Protein AF-A0A6M3IMY8-F1 (afdb_monomer_lite)

pLDDT: mean 80.61, std 15.27, range [26.03, 95.75]

Structure (mmCIF, N/CA/C/O backbone):
data_AF-A0A6M3IMY8-F1
#
_entry.id   AF-A0A6M3IMY8-F1
#
loop_
_atom_site.group_PDB
_atom_site.id
_atom_site.type_symbol
_atom_site.label_atom_id
_atom_site.label_alt_id
_atom_site.label_comp_id
_atom_site.label_asym_id
_atom_site.label_entity_id
_atom_site.label_seq_id
_atom_site.pdbx_PDB_ins_code
_atom_site.Cartn_x
_atom_site.Cartn_y
_atom_site.Cartn_z
_atom_site.occupancy
_atom_site.B_iso_or_equiv
_atom_site.auth_seq_id
_atom_site.auth_comp_id
_atom_site.auth_asym_id
_atom_site.auth_atom_id
_atom_site.pdbx_PDB_model_num
ATOM 1 N N . MET A 1 1 ? -4.583 18.491 9.462 1.00 30.72 1 MET A N 1
ATOM 2 C CA . MET A 1 1 ? -3.996 17.598 10.488 1.00 30.72 1 MET A CA 1
ATOM 3 C C . MET A 1 1 ? -2.696 17.054 9.905 1.00 30.72 1 MET A C 1
ATOM 5 O O . MET A 1 1 ? -2.756 16.422 8.862 1.00 30.72 1 MET A O 1
ATOM 9 N N . LYS A 1 2 ? -1.531 17.412 10.463 1.00 26.03 2 LYS A N 1
ATOM 10 C CA . LYS A 1 2 ? -0.212 17.043 9.908 1.00 26.03 2 LYS A CA 1
ATOM 11 C C . LYS A 1 2 ? -0.002 15.530 10.053 1.00 26.03 2 LYS A C 1
ATOM 13 O O . LYS A 1 2 ? -0.046 15.018 11.170 1.00 26.03 2 LYS A O 1
ATOM 18 N N . MET A 1 3 ? 0.188 14.836 8.932 1.00 39.41 3 MET A N 1
ATOM 19 C CA . MET A 1 3 ? 0.524 13.414 8.882 1.00 39.41 3 MET A CA 1
ATOM 20 C C . MET A 1 3 ? 1.788 13.127 9.697 1.00 39.41 3 MET A C 1
ATOM 22 O O . MET A 1 3 ? 2.853 13.662 9.401 1.00 39.41 3 MET A O 1
ATOM 26 N N . LYS A 1 4 ? 1.694 12.221 10.673 1.00 37.16 4 LYS A N 1
ATOM 27 C CA . LYS A 1 4 ? 2.842 11.411 11.085 1.00 37.16 4 LYS A CA 1
ATOM 28 C C . LYS A 1 4 ? 2.813 10.140 10.241 1.00 37.16 4 LYS A C 1
ATOM 30 O O . LYS A 1 4 ? 2.424 9.079 10.714 1.00 37.16 4 LYS A O 1
ATOM 35 N N . ILE A 1 5 ? 3.235 10.246 8.980 1.00 49.00 5 ILE A N 1
ATOM 36 C CA . ILE A 1 5 ? 4.002 9.123 8.433 1.00 49.00 5 ILE A CA 1
ATOM 37 C C . ILE A 1 5 ? 5.170 8.976 9.399 1.00 49.00 5 ILE A C 1
ATOM 39 O O . ILE A 1 5 ? 5.713 9.987 9.847 1.00 49.00 5 ILE A O 1
ATOM 43 N N . ASN A 1 6 ? 5.489 7.757 9.818 1.00 52.00 6 ASN A N 1
ATOM 44 C CA . ASN A 1 6 ? 6.627 7.524 10.695 1.00 52.00 6 ASN A CA 1
ATOM 45 C C . ASN A 1 6 ? 7.901 7.861 9.892 1.00 52.00 6 ASN A C 1
ATOM 47 O O . ASN A 1 6 ? 8.504 6.996 9.258 1.00 52.00 6 ASN A O 1
ATOM 51 N N . THR A 1 7 ? 8.236 9.154 9.828 1.00 52.44 7 THR A N 1
ATOM 52 C CA . THR A 1 7 ? 9.280 9.761 8.987 1.00 52.44 7 THR A CA 1
ATOM 53 C C . THR A 1 7 ? 10.652 9.164 9.271 1.00 52.44 7 THR A C 1
ATOM 55 O O . THR A 1 7 ? 11.527 9.178 8.413 1.00 52.44 7 THR A O 1
ATOM 58 N N . THR A 1 8 ? 10.804 8.550 10.441 1.00 57.34 8 THR A N 1
ATOM 59 C CA . THR A 1 8 ? 11.969 7.808 10.922 1.00 57.34 8 THR A CA 1
ATOM 60 C C . THR A 1 8 ? 12.411 6.662 10.011 1.00 57.34 8 THR A C 1
ATOM 62 O O . THR A 1 8 ? 13.526 6.184 10.176 1.00 57.34 8 THR A O 1
ATOM 65 N N . ASN A 1 9 ? 11.590 6.206 9.056 1.00 74.06 9 ASN A N 1
ATOM 66 C CA . ASN A 1 9 ? 11.959 5.119 8.139 1.00 74.06 9 ASN A CA 1
ATOM 67 C C . ASN A 1 9 ? 11.820 5.474 6.647 1.00 74.06 9 ASN A C 1
ATOM 69 O O . ASN A 1 9 ? 11.821 4.559 5.825 1.00 74.06 9 ASN A O 1
ATOM 73 N N . ILE A 1 10 ? 11.728 6.759 6.273 1.00 81.06 10 ILE A N 1
ATOM 74 C CA . ILE A 1 10 ? 11.632 7.171 4.855 1.00 81.06 10 ILE A CA 1
ATOM 75 C C . ILE A 1 10 ? 12.762 6.562 4.019 1.00 81.06 10 ILE A C 1
ATOM 77 O O . ILE A 1 10 ? 12.500 5.988 2.965 1.00 81.06 10 ILE A O 1
ATOM 81 N N . GLU A 1 11 ? 13.995 6.608 4.523 1.00 84.06 11 GLU A N 1
ATOM 82 C CA . GLU A 1 11 ? 15.156 6.023 3.846 1.00 84.06 11 GLU A CA 1
ATOM 83 C C . GLU A 1 11 ? 14.994 4.516 3.629 1.00 84.06 11 GLU A C 1
ATOM 85 O O . GLU A 1 11 ? 15.225 4.022 2.529 1.00 84.06 11 GLU A O 1
ATOM 90 N N . LYS A 1 12 ? 14.511 3.775 4.635 1.00 83.31 12 LYS A N 1
ATOM 91 C CA . LYS A 1 12 ? 14.274 2.327 4.511 1.00 83.31 12 LYS A CA 1
ATOM 92 C C . LYS A 1 12 ? 13.183 2.008 3.494 1.00 83.31 12 LYS A C 1
ATOM 94 O O . LYS A 1 12 ? 13.324 1.051 2.738 1.00 83.31 12 LYS A O 1
ATOM 99 N N . MET A 1 13 ? 12.114 2.806 3.456 1.00 85.56 13 MET A N 1
ATOM 100 C CA . MET A 1 13 ? 11.074 2.658 2.436 1.00 85.56 13 MET A CA 1
ATOM 101 C C . MET A 1 13 ? 11.649 2.917 1.048 1.00 85.56 13 MET A C 1
ATOM 103 O O . MET A 1 13 ? 11.430 2.114 0.147 1.00 85.56 13 MET A O 1
ATOM 107 N N . GLN A 1 14 ? 12.430 3.988 0.886 1.00 87.81 14 GLN A N 1
A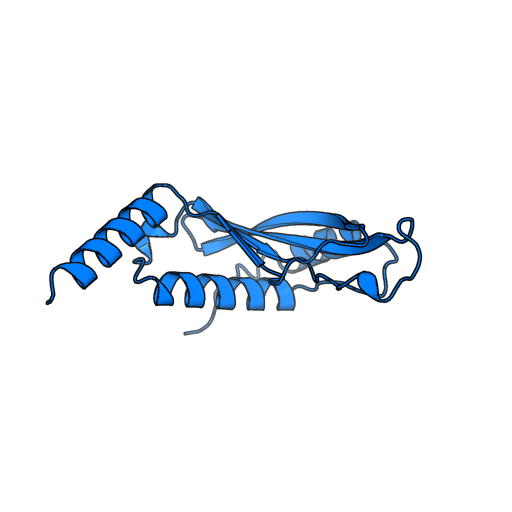TOM 108 C CA . GLN A 1 14 ? 13.051 4.320 -0.392 1.00 87.81 14 GLN A CA 1
ATOM 109 C C . GLN A 1 14 ? 14.019 3.224 -0.853 1.00 87.81 14 GLN A C 1
ATOM 111 O O . GLN A 1 14 ? 14.012 2.871 -2.027 1.00 87.81 14 GLN A O 1
ATOM 116 N N . VAL A 1 15 ? 14.803 2.634 0.055 1.00 87.00 15 VAL A N 1
ATOM 117 C CA . VAL A 1 15 ? 15.680 1.491 -0.251 1.00 87.00 15 VAL A CA 1
ATOM 118 C C . VAL A 1 15 ? 14.870 0.280 -0.720 1.00 87.00 15 VAL A C 1
ATOM 120 O O . VAL A 1 15 ? 15.210 -0.306 -1.745 1.00 87.00 15 VAL A O 1
ATOM 123 N N . ALA A 1 16 ? 13.783 -0.077 -0.029 1.00 86.31 16 ALA A N 1
ATOM 124 C CA . ALA A 1 16 ? 12.926 -1.199 -0.426 1.00 86.31 16 ALA A CA 1
ATOM 125 C C . ALA A 1 16 ? 12.246 -0.965 -1.788 1.00 86.31 16 ALA A C 1
ATOM 127 O O . ALA A 1 16 ? 12.187 -1.865 -2.625 1.00 86.31 16 ALA A O 1
ATOM 128 N N . ILE A 1 17 ? 11.782 0.263 -2.023 1.00 87.31 17 ILE A N 1
ATOM 129 C CA . ILE A 1 17 ? 11.176 0.710 -3.280 1.00 87.31 17 ILE A CA 1
ATOM 130 C C . ILE A 1 17 ? 12.187 0.635 -4.431 1.00 87.31 17 ILE A C 1
ATOM 132 O O . ILE A 1 17 ? 11.927 -0.016 -5.444 1.00 87.31 17 ILE A O 1
ATOM 136 N N . ASN A 1 18 ? 13.383 1.194 -4.237 1.00 88.75 18 ASN A N 1
ATOM 137 C CA . ASN A 1 18 ? 14.463 1.144 -5.221 1.00 88.75 18 ASN A CA 1
ATOM 138 C C . ASN A 1 18 ? 14.885 -0.299 -5.526 1.00 88.75 18 ASN A C 1
ATOM 140 O O . ASN A 1 18 ? 15.105 -0.643 -6.686 1.00 88.75 18 ASN A O 1
ATOM 144 N N . ALA A 1 19 ? 14.966 -1.155 -4.504 1.00 87.25 19 ALA A N 1
ATOM 145 C CA . ALA A 1 19 ? 15.299 -2.564 -4.680 1.00 87.25 19 ALA A CA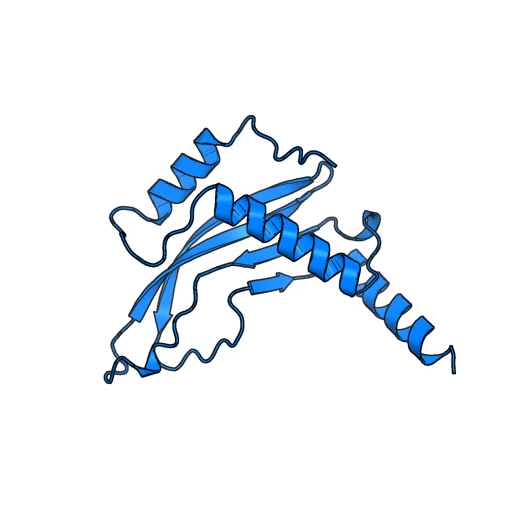 1
ATOM 146 C C . ALA A 1 19 ? 14.250 -3.301 -5.529 1.00 87.25 19 ALA A C 1
ATOM 148 O O . ALA A 1 19 ? 14.616 -4.063 -6.422 1.00 87.25 19 ALA A O 1
ATOM 149 N N . ALA A 1 20 ? 12.957 -3.043 -5.302 1.00 86.19 20 ALA A N 1
ATOM 150 C CA . ALA A 1 20 ? 11.878 -3.649 -6.082 1.00 86.19 20 ALA A CA 1
ATOM 151 C C . ALA A 1 20 ? 11.835 -3.142 -7.536 1.00 86.19 20 ALA A C 1
ATOM 153 O O . ALA A 1 20 ? 11.596 -3.922 -8.461 1.00 86.19 20 ALA A O 1
ATOM 154 N N . GLN A 1 21 ? 12.101 -1.853 -7.752 1.00 85.94 21 GLN A N 1
ATOM 155 C CA . GLN A 1 21 ? 12.158 -1.253 -9.087 1.00 85.94 21 GLN A CA 1
ATOM 156 C C . GLN A 1 21 ? 13.399 -1.670 -9.884 1.00 85.94 21 GLN A C 1
ATOM 158 O O . GLN A 1 21 ? 13.345 -1.766 -11.113 1.00 85.94 21 GLN A O 1
ATOM 163 N N . ALA A 1 22 ? 14.522 -1.927 -9.211 1.00 83.94 22 ALA A N 1
ATOM 164 C CA . ALA A 1 22 ? 15.823 -2.170 -9.825 1.00 83.94 22 ALA A CA 1
ATOM 165 C C . ALA A 1 22 ? 16.200 -1.065 -10.839 1.00 83.94 22 ALA A C 1
ATOM 167 O O . ALA A 1 22 ? 16.4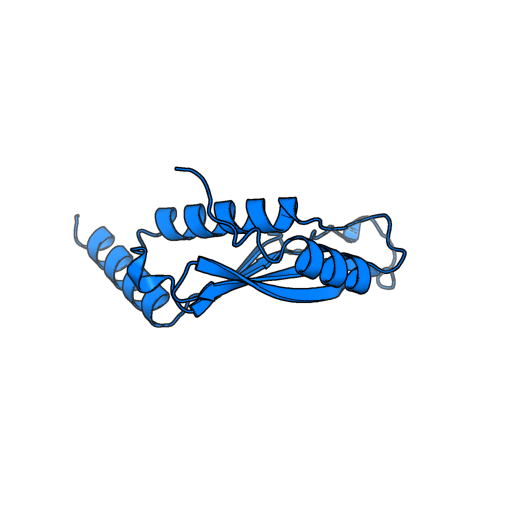50 0.071 -10.450 1.00 83.94 22 ALA A O 1
ATOM 168 N N . LYS A 1 23 ? 16.244 -1.381 -12.143 1.00 77.88 23 LYS A N 1
ATOM 169 C CA . LYS A 1 23 ? 16.536 -0.428 -13.236 1.00 77.88 23 LYS A CA 1
ATOM 170 C C . LYS A 1 23 ? 15.282 0.048 -13.986 1.00 77.88 23 LYS A C 1
ATOM 172 O O . LYS A 1 23 ? 15.401 0.592 -15.080 1.00 77.88 23 LYS A O 1
ATOM 177 N N . ALA A 1 24 ? 14.084 -0.213 -13.461 1.00 75.38 24 ALA A N 1
ATOM 178 C CA . ALA A 1 24 ? 12.844 0.209 -14.102 1.00 75.38 24 ALA A CA 1
ATOM 179 C C . ALA A 1 24 ? 12.713 1.740 -14.088 1.00 75.38 24 ALA A C 1
ATOM 181 O O . ALA A 1 24 ? 12.911 2.381 -13.058 1.00 75.38 24 ALA A O 1
ATOM 182 N N . THR A 1 25 ? 12.351 2.310 -15.236 1.00 69.31 25 THR A N 1
ATOM 183 C CA . THR A 1 25 ? 12.163 3.758 -15.431 1.00 69.31 25 THR A CA 1
ATOM 184 C C . THR A 1 25 ? 10.711 4.147 -15.705 1.00 69.31 25 THR A C 1
ATOM 186 O O . THR A 1 25 ? 10.397 5.330 -15.760 1.00 69.31 25 THR A O 1
ATOM 189 N N . ALA A 1 26 ? 9.819 3.167 -15.860 1.00 73.50 26 ALA A N 1
ATOM 190 C CA . ALA A 1 26 ? 8.390 3.359 -16.074 1.00 73.50 26 ALA A CA 1
ATOM 191 C C . ALA A 1 26 ? 7.598 2.568 -15.028 1.00 73.50 26 ALA A C 1
ATOM 193 O O . ALA A 1 26 ? 8.061 1.509 -14.598 1.00 73.50 26 ALA A O 1
ATOM 194 N N . ARG A 1 27 ? 6.401 3.057 -14.674 1.00 76.00 27 ARG A N 1
ATOM 195 C CA . ARG A 1 27 ? 5.471 2.403 -13.730 1.00 76.00 27 ARG A CA 1
ATOM 196 C C . ARG A 1 27 ? 6.110 2.140 -12.372 1.00 76.00 27 ARG A C 1
ATOM 198 O O . ARG A 1 27 ? 6.138 1.030 -11.832 1.00 76.00 27 ARG A O 1
ATOM 205 N N . THR A 1 28 ? 6.731 3.200 -11.886 1.00 84.62 28 THR A N 1
ATOM 206 C CA . THR A 1 28 ? 7.513 3.240 -10.666 1.00 84.62 28 THR A CA 1
ATOM 207 C C . THR A 1 28 ? 6.734 3.960 -9.582 1.00 84.62 28 THR A C 1
ATOM 209 O O . THR A 1 28 ? 5.903 4.823 -9.848 1.00 84.62 28 THR A O 1
ATOM 212 N N . VAL A 1 29 ? 7.019 3.607 -8.338 1.00 86.19 29 VAL A N 1
ATOM 213 C CA . VAL A 1 29 ? 6.424 4.250 -7.167 1.00 86.19 29 VAL A CA 1
ATOM 214 C C . VAL A 1 29 ? 7.511 4.994 -6.414 1.00 86.19 29 VAL A C 1
ATOM 216 O O . VAL A 1 29 ? 8.696 4.712 -6.554 1.00 86.19 29 VAL A O 1
ATOM 219 N N . ASN A 1 30 ? 7.128 5.962 -5.601 1.00 89.25 30 ASN A N 1
ATOM 220 C CA . ASN A 1 30 ? 8.053 6.620 -4.692 1.00 89.25 30 ASN A CA 1
ATOM 221 C C . ASN A 1 30 ? 7.423 6.719 -3.298 1.00 89.25 30 ASN A C 1
ATOM 223 O O . ASN A 1 30 ? 6.302 6.268 -3.053 1.00 89.25 30 ASN A O 1
ATOM 227 N N . VAL A 1 31 ? 8.155 7.301 -2.353 1.00 87.69 31 VAL A N 1
ATOM 228 C CA . VAL A 1 31 ? 7.649 7.497 -0.988 1.00 87.69 31 VAL A CA 1
ATOM 229 C C . VAL A 1 31 ? 6.388 8.381 -0.954 1.00 87.69 31 VAL A C 1
ATOM 231 O O . VAL A 1 31 ? 5.520 8.174 -0.102 1.00 87.69 31 VAL A O 1
ATOM 234 N N . ALA A 1 32 ? 6.236 9.328 -1.883 1.00 89.38 32 ALA A N 1
ATOM 235 C CA . ALA A 1 32 ? 5.013 10.124 -1.986 1.00 89.38 32 ALA A CA 1
ATOM 236 C C . ALA A 1 32 ? 3.815 9.261 -2.414 1.00 89.38 32 ALA A C 1
ATOM 238 O O . ALA A 1 32 ? 2.763 9.376 -1.796 1.00 89.38 32 ALA A O 1
ATOM 239 N N . THR A 1 33 ? 3.994 8.294 -3.321 1.00 89.50 33 THR A N 1
ATOM 240 C CA . THR A 1 33 ? 2.950 7.319 -3.689 1.00 89.50 33 THR A CA 1
ATOM 241 C C . THR A 1 33 ? 2.433 6.535 -2.478 1.00 89.50 33 THR A C 1
ATOM 243 O O . THR A 1 33 ? 1.238 6.277 -2.360 1.00 89.50 33 THR A O 1
ATOM 246 N N . VAL A 1 34 ? 3.310 6.180 -1.530 1.00 90.38 34 VAL A N 1
ATOM 247 C CA . VAL A 1 34 ? 2.893 5.527 -0.273 1.00 90.38 34 VAL A CA 1
ATOM 248 C C . VAL A 1 34 ? 2.018 6.467 0.563 1.00 90.38 34 VAL A C 1
ATOM 250 O O . VAL A 1 34 ? 1.017 6.040 1.135 1.00 90.38 34 VAL A O 1
ATOM 253 N N . SER A 1 35 ? 2.382 7.749 0.614 1.00 90.25 35 SER A N 1
ATOM 254 C CA . SER A 1 35 ? 1.633 8.786 1.336 1.00 90.25 35 SER A CA 1
ATOM 255 C C . SER A 1 35 ? 0.243 8.991 0.727 1.00 90.25 35 SER A C 1
ATOM 257 O O . SER A 1 35 ? -0.756 8.971 1.441 1.00 90.25 35 SER A O 1
ATOM 259 N N . GLU A 1 36 ? 0.174 9.099 -0.598 1.00 91.00 36 GLU A N 1
ATOM 260 C CA . GLU A 1 36 ? -1.070 9.225 -1.361 1.00 91.00 36 GLU A CA 1
ATOM 261 C C . GLU A 1 36 ? -1.970 7.999 -1.172 1.00 91.00 36 GLU A C 1
ATOM 263 O O . GLU A 1 36 ? -3.168 8.139 -0.923 1.00 91.00 36 GLU A O 1
ATOM 268 N N . LEU A 1 37 ? -1.399 6.789 -1.197 1.00 91.06 37 LEU A N 1
ATOM 269 C CA . LEU A 1 37 ? -2.151 5.558 -0.952 1.00 91.06 37 LEU A CA 1
ATOM 270 C C . LEU A 1 37 ? -2.787 5.545 0.444 1.00 91.06 37 LEU A C 1
ATOM 272 O O . LEU A 1 37 ? -3.921 5.092 0.598 1.00 91.06 37 LEU A O 1
ATOM 276 N N . ILE A 1 38 ? -2.093 6.065 1.458 1.00 93.12 38 ILE A N 1
ATOM 277 C CA . ILE A 1 38 ? -2.648 6.203 2.809 1.00 93.12 38 ILE A CA 1
ATOM 278 C C . ILE A 1 38 ? -3.841 7.169 2.806 1.00 93.12 38 ILE A C 1
ATOM 280 O O . ILE A 1 38 ? -4.879 6.854 3.391 1.00 93.12 38 ILE A O 1
ATOM 284 N N . GLU A 1 39 ? -3.736 8.318 2.133 1.00 93.25 39 GLU A N 1
ATOM 285 C CA . GLU A 1 39 ? -4.850 9.273 2.021 1.00 93.25 39 GLU A CA 1
ATOM 286 C C . GLU A 1 39 ? -6.063 8.656 1.328 1.00 93.25 39 GLU A C 1
ATOM 288 O O . GLU A 1 39 ? -7.195 8.789 1.810 1.00 93.25 39 GLU A O 1
ATOM 293 N N . VAL A 1 40 ? -5.825 7.935 0.231 1.00 92.38 40 VAL A N 1
ATOM 294 C CA . VAL A 1 40 ? -6.853 7.190 -0.500 1.00 92.38 40 VAL A CA 1
ATOM 295 C C . VAL A 1 40 ? -7.504 6.151 0.410 1.00 92.38 40 VAL A C 1
ATOM 297 O O . VAL A 1 40 ? -8.734 6.094 0.480 1.00 92.38 40 VAL A O 1
ATOM 300 N N . ALA A 1 41 ? -6.713 5.379 1.157 1.00 93.00 41 ALA A N 1
ATOM 301 C CA . ALA A 1 41 ? -7.214 4.356 2.067 1.00 93.00 41 ALA A CA 1
ATOM 302 C C . ALA A 1 41 ? -8.106 4.945 3.165 1.00 93.00 41 ALA A C 1
ATOM 304 O O . ALA A 1 41 ? -9.228 4.480 3.386 1.00 93.00 41 ALA A O 1
ATOM 305 N N . GLU A 1 42 ? -7.656 6.018 3.817 1.00 94.81 42 GLU A N 1
ATOM 306 C CA . GLU A 1 42 ? -8.456 6.694 4.834 1.00 94.81 42 GLU A CA 1
ATOM 307 C C . GLU A 1 42 ? -9.743 7.287 4.258 1.00 94.81 42 GLU A C 1
ATOM 309 O O . GLU A 1 42 ? -10.806 7.168 4.872 1.00 94.81 42 GLU A O 1
ATOM 314 N N . LYS A 1 43 ? -9.666 7.941 3.093 1.00 94.25 43 LYS A N 1
ATOM 315 C CA . LYS A 1 43 ? -10.834 8.531 2.430 1.00 94.25 43 LYS A CA 1
ATOM 316 C C . LYS A 1 43 ? -11.846 7.451 2.066 1.00 94.25 43 LYS A C 1
ATOM 318 O O . LYS A 1 43 ? -13.039 7.634 2.306 1.00 94.25 43 LYS A O 1
ATOM 323 N N . TRP A 1 44 ? -11.377 6.314 1.556 1.00 93.44 44 TRP A N 1
ATOM 324 C CA . TRP A 1 44 ? -12.224 5.174 1.233 1.00 93.44 44 TRP A CA 1
ATOM 325 C C . TRP A 1 44 ? -12.923 4.632 2.485 1.00 93.44 44 TRP A C 1
ATOM 327 O O . TRP A 1 44 ? -14.149 4.537 2.499 1.00 93.44 44 TRP A O 1
ATOM 337 N N . LEU A 1 45 ? -12.189 4.371 3.573 1.00 93.25 45 LEU A N 1
ATOM 338 C CA . LEU A 1 45 ? -12.759 3.851 4.825 1.00 93.25 45 LEU A CA 1
ATOM 339 C C . LEU A 1 45 ? -13.780 4.817 5.444 1.00 93.25 45 LEU A C 1
ATOM 341 O O . LEU A 1 45 ? -14.866 4.392 5.846 1.00 93.25 45 LEU A O 1
ATOM 345 N N . LYS A 1 46 ? -13.475 6.123 5.448 1.00 94.44 46 LYS A N 1
ATOM 346 C CA . LYS A 1 46 ? -14.407 7.180 5.880 1.00 94.44 46 LYS A CA 1
ATOM 347 C C . LYS A 1 46 ? -15.668 7.199 5.017 1.00 94.44 46 LYS A C 1
ATOM 349 O O . LYS A 1 46 ? -16.763 7.285 5.561 1.00 94.44 46 LYS A O 1
ATOM 354 N N . SER A 1 47 ? -15.538 7.053 3.695 1.00 91.50 47 SER A N 1
ATOM 355 C CA . SER A 1 47 ? -16.692 7.011 2.780 1.00 91.50 47 SER A CA 1
ATOM 356 C C . SER A 1 47 ? -17.626 5.822 3.036 1.00 91.50 47 SER A C 1
ATOM 358 O O . SER A 1 47 ? -18.812 5.887 2.729 1.00 91.50 47 SER A O 1
ATOM 360 N N . LYS A 1 48 ? -17.109 4.742 3.638 1.00 89.50 48 LYS A N 1
ATOM 361 C CA . LYS A 1 48 ? -17.883 3.567 4.064 1.00 89.50 48 LYS A CA 1
ATOM 362 C C . LYS A 1 48 ? -18.433 3.686 5.491 1.00 89.50 48 LYS A C 1
ATOM 364 O O . LYS A 1 48 ? -18.997 2.727 6.011 1.00 89.50 48 LYS A O 1
ATOM 369 N N . GLY A 1 49 ? -18.247 4.837 6.139 1.00 90.62 49 GLY A N 1
ATOM 370 C CA . GLY A 1 49 ? -18.658 5.085 7.520 1.00 90.62 49 GLY A CA 1
ATOM 371 C C . GLY A 1 49 ? -17.889 4.262 8.555 1.00 90.62 49 GLY A C 1
ATOM 372 O O . GLY A 1 49 ? -18.299 4.211 9.710 1.00 90.62 49 GLY A O 1
ATOM 373 N N . ILE A 1 50 ? -16.793 3.599 8.171 1.00 92.25 50 ILE A N 1
ATOM 374 C CA . ILE A 1 50 ? -16.058 2.713 9.074 1.00 92.25 50 ILE A CA 1
ATOM 375 C C . ILE A 1 50 ? -15.295 3.590 10.079 1.00 92.25 50 ILE A C 1
ATOM 377 O O . ILE A 1 50 ? -14.442 4.386 9.666 1.00 92.25 50 ILE A O 1
ATOM 381 N N . PRO A 1 51 ? -15.556 3.465 11.391 1.00 92.44 51 PRO A N 1
ATOM 382 C CA . PRO A 1 51 ? -14.884 4.253 12.407 1.00 92.44 51 PRO A CA 1
ATOM 383 C C . PRO A 1 51 ? -13.408 3.862 12.489 1.00 92.44 51 PRO A C 1
ATOM 385 O O . PRO A 1 51 ? -13.034 2.708 12.272 1.00 92.44 51 PRO A O 1
ATOM 388 N N . LYS A 1 52 ? -12.561 4.834 12.843 1.00 91.38 52 LYS A N 1
ATOM 389 C CA . LYS A 1 52 ? -11.100 4.669 12.861 1.00 91.38 52 LYS A CA 1
ATOM 390 C C . LYS A 1 52 ? -10.619 3.520 13.752 1.00 91.38 52 LYS A C 1
ATOM 392 O O . LYS A 1 52 ? -9.638 2.865 13.420 1.00 91.38 52 LYS A O 1
ATOM 397 N N . SER A 1 53 ? -11.331 3.237 14.843 1.00 91.00 53 SER A N 1
ATOM 398 C CA . SER A 1 53 ? -11.055 2.111 15.745 1.00 91.00 53 SER A CA 1
ATOM 399 C C . SER A 1 53 ? -11.123 0.745 15.055 1.00 91.00 53 SER A C 1
ATOM 401 O O . SER A 1 53 ? -10.441 -0.183 15.475 1.00 91.00 53 SER A O 1
ATOM 403 N N . CYS A 1 54 ? -11.904 0.618 13.982 1.00 93.44 54 CYS A N 1
ATOM 404 C CA . CYS A 1 54 ? -12.057 -0.632 13.245 1.00 93.44 54 CYS A CA 1
ATOM 405 C C . CYS A 1 54 ? -11.043 -0.790 12.105 1.00 93.44 54 CYS A C 1
ATOM 407 O O . CYS A 1 54 ? -11.014 -1.843 11.480 1.00 93.44 54 CYS A O 1
ATOM 409 N N . TRP A 1 55 ? -10.219 0.220 11.805 1.00 94.06 55 TRP A N 1
ATOM 410 C CA . TRP A 1 55 ? -9.308 0.170 10.652 1.00 94.06 55 TRP A CA 1
ATOM 411 C C . TRP A 1 55 ? -8.146 -0.803 10.845 1.00 94.06 55 TRP A C 1
ATOM 413 O O . TRP A 1 55 ? -7.613 -1.300 9.852 1.00 94.06 55 TRP A O 1
ATOM 423 N N . LEU A 1 56 ? -7.783 -1.100 12.096 1.00 94.88 56 LEU A N 1
ATOM 424 C CA . LEU A 1 56 ? -6.682 -1.991 12.458 1.00 94.88 56 LEU A CA 1
ATOM 425 C C . LEU A 1 56 ? -6.747 -3.318 11.679 1.00 94.88 56 LEU A C 1
ATOM 427 O O . LEU A 1 56 ? -7.792 -3.969 11.613 1.00 94.88 56 LEU A O 1
ATOM 431 N N . GLY A 1 57 ? -5.624 -3.695 11.069 1.00 92.94 57 GLY A N 1
ATOM 432 C CA . GLY A 1 57 ? -5.459 -4.888 10.237 1.00 92.94 57 GLY A CA 1
ATOM 433 C C . GLY A 1 57 ? -5.993 -4.765 8.805 1.00 92.94 57 GLY A C 1
ATOM 434 O O . GLY A 1 57 ? -5.890 -5.722 8.038 1.00 92.94 57 GLY A O 1
ATOM 435 N N . SER A 1 58 ? -6.582 -3.627 8.419 1.00 94.88 58 SER A N 1
ATOM 436 C CA . SER A 1 58 ? -6.996 -3.397 7.029 1.00 94.88 58 SER A CA 1
ATOM 437 C C . SER A 1 58 ? -5.773 -3.168 6.147 1.00 94.88 58 SER A C 1
ATOM 439 O O . SER A 1 58 ? -4.851 -2.447 6.531 1.00 94.88 58 SER A O 1
ATOM 441 N N . LYS A 1 59 ? -5.781 -3.769 4.955 1.00 95.75 59 LYS A N 1
ATOM 442 C CA . LYS A 1 59 ? -4.685 -3.707 3.987 1.00 95.75 59 LYS A CA 1
ATOM 443 C C . LYS A 1 59 ? -5.151 -3.046 2.703 1.00 95.75 59 LYS A C 1
ATOM 445 O O . LYS A 1 59 ? -6.258 -3.310 2.235 1.00 95.75 59 LYS A O 1
ATOM 450 N N . PHE A 1 60 ? -4.291 -2.213 2.142 1.00 94.56 60 PHE A N 1
ATOM 451 C CA . PHE A 1 60 ? -4.473 -1.609 0.832 1.00 94.56 60 PHE A CA 1
ATOM 452 C C . PHE A 1 60 ? -3.240 -1.918 -0.001 1.00 94.56 60 PHE A C 1
ATOM 454 O O . PHE A 1 60 ? -2.123 -1.868 0.514 1.00 94.56 60 PHE A O 1
ATOM 461 N N . SER A 1 61 ? -3.433 -2.239 -1.273 1.00 92.38 61 SER A N 1
ATOM 462 C CA . SER A 1 61 ? -2.329 -2.312 -2.222 1.00 92.38 61 SER A CA 1
ATOM 463 C C . SER A 1 61 ? -2.574 -1.390 -3.397 1.00 92.38 61 SER A C 1
ATOM 465 O O . SER A 1 61 ? -3.718 -1.061 -3.715 1.00 92.38 61 SER A O 1
ATOM 467 N N . TYR A 1 62 ? -1.474 -0.956 -3.996 1.00 91.06 62 TYR A N 1
ATOM 468 C CA . TYR A 1 62 ? -1.461 -0.178 -5.220 1.00 91.06 62 TYR A CA 1
ATOM 469 C C . TYR A 1 62 ? -0.404 -0.736 -6.154 1.00 91.06 62 TYR A C 1
ATOM 471 O O . TYR A 1 62 ? 0.734 -0.954 -5.735 1.00 91.06 62 TYR A O 1
ATOM 479 N N . ALA A 1 63 ? -0.773 -0.899 -7.412 1.00 86.94 63 ALA A N 1
ATOM 480 C CA . ALA A 1 63 ? 0.154 -1.007 -8.522 1.00 86.94 63 ALA A CA 1
ATOM 481 C C . ALA A 1 63 ? -0.393 -0.121 -9.633 1.00 86.94 63 ALA A C 1
ATOM 483 O O . ALA A 1 63 ? -1.598 -0.095 -9.844 1.00 86.94 63 ALA A O 1
ATOM 484 N N . GLU A 1 64 ? 0.465 0.579 -10.365 1.00 78.88 64 GLU A N 1
ATOM 485 C CA . GLU A 1 64 ? -0.003 1.284 -11.557 1.00 78.88 64 GLU A CA 1
ATOM 486 C C . GLU A 1 64 ? -0.397 0.234 -12.604 1.00 78.88 64 GLU A C 1
ATOM 488 O O . GLU A 1 64 ? 0.484 -0.441 -13.159 1.00 78.88 64 GLU A O 1
ATOM 493 N N . HIS A 1 65 ? -1.703 0.039 -12.824 1.00 70.25 65 HIS A N 1
ATOM 494 C CA . HIS A 1 65 ? -2.194 -0.847 -13.865 1.00 70.25 65 HIS A CA 1
ATOM 495 C C . HIS A 1 65 ? -2.157 -0.124 -15.201 1.00 70.25 65 HIS A C 1
ATOM 497 O O . HIS A 1 65 ? -2.526 1.037 -15.344 1.00 70.25 65 HIS A O 1
ATOM 503 N N . VAL A 1 66 ? -1.751 -0.853 -16.234 1.00 64.44 66 VAL A N 1
ATOM 504 C CA . VAL A 1 66 ? -1.950 -0.403 -17.604 1.00 64.44 66 VAL A CA 1
ATOM 505 C C . VAL A 1 66 ? -2.834 -1.398 -18.307 1.00 64.44 66 VAL A C 1
ATOM 507 O O . VAL A 1 66 ? -2.599 -2.608 -18.253 1.00 64.44 66 VAL A O 1
ATOM 510 N N . ASN A 1 67 ? -3.833 -0.861 -19.002 1.00 60.25 67 ASN A N 1
ATOM 511 C CA . ASN A 1 67 ? -4.576 -1.618 -19.980 1.00 60.25 67 ASN A CA 1
ATOM 512 C C . ASN A 1 67 ? -3.601 -2.050 -21.082 1.00 60.25 67 ASN A C 1
ATOM 514 O O . ASN A 1 67 ? -3.282 -1.302 -22.006 1.00 60.25 67 ASN A O 1
ATOM 518 N N . CYS A 1 68 ? -3.089 -3.269 -20.952 1.00 59.44 68 CYS A N 1
ATOM 519 C CA . CYS A 1 68 ? -2.119 -3.816 -21.882 1.00 59.44 68 CYS A CA 1
ATOM 520 C C . CYS A 1 68 ? -2.755 -4.149 -23.246 1.00 59.44 68 CYS A C 1
ATOM 522 O O . CYS A 1 68 ? -2.041 -4.607 -24.128 1.00 59.44 68 CYS A O 1
ATOM 524 N N . ASN A 1 69 ? -4.053 -3.886 -23.464 1.00 58.31 69 ASN A N 1
ATOM 525 C CA . ASN A 1 69 ? -4.744 -4.159 -24.730 1.00 58.31 69 ASN A CA 1
ATOM 526 C C . ASN A 1 69 ? -4.187 -3.345 -25.915 1.00 58.31 69 ASN A C 1
ATOM 528 O O . ASN A 1 69 ? -4.384 -3.747 -27.058 1.00 58.31 69 ASN A O 1
ATOM 532 N N . SER A 1 70 ? -3.455 -2.248 -25.669 1.00 56.34 70 SER A N 1
ATOM 533 C CA . SER A 1 70 ? -2.711 -1.529 -26.721 1.00 56.34 70 SER A CA 1
ATOM 534 C C . SER A 1 70 ? -1.512 -2.323 -27.262 1.00 56.34 70 SER A C 1
ATOM 536 O O . SER A 1 70 ? -1.019 -2.031 -28.350 1.00 56.34 70 SER A O 1
ATOM 538 N N . TYR A 1 71 ? -1.035 -3.335 -26.532 1.00 55.53 71 TYR A N 1
ATOM 539 C CA . TYR A 1 71 ? -0.032 -4.274 -27.020 1.00 55.53 71 TYR A CA 1
ATOM 540 C C . TYR A 1 71 ? -0.751 -5.417 -27.749 1.00 55.53 71 TYR A C 1
ATOM 542 O O . TYR A 1 71 ? -1.397 -6.264 -27.140 1.00 55.53 71 TYR A O 1
ATOM 550 N N . SER A 1 72 ? -0.629 -5.459 -29.077 1.00 53.94 72 SER A N 1
ATOM 551 C CA . SER A 1 72 ? -1.341 -6.400 -29.962 1.00 53.94 72 SER A CA 1
ATOM 552 C C . SER A 1 72 ? -0.996 -7.885 -29.760 1.00 53.94 72 SER A C 1
ATOM 554 O O . SER A 1 72 ? -1.619 -8.756 -30.366 1.00 53.94 72 SER A O 1
ATOM 556 N N . LYS A 1 73 ? -0.011 -8.202 -28.911 1.00 57.66 73 LYS A N 1
ATOM 557 C CA . LYS A 1 73 ? 0.446 -9.567 -28.632 1.00 57.66 73 LYS A CA 1
ATOM 558 C C . LYS A 1 73 ? 0.151 -9.946 -27.182 1.00 57.66 73 LYS A C 1
ATOM 560 O O . LYS A 1 73 ? 0.674 -9.317 -26.269 1.00 57.66 73 LYS A O 1
ATOM 565 N N . LYS A 1 74 ? -0.568 -11.062 -26.983 1.00 58.03 74 LYS A N 1
ATOM 566 C CA . LYS A 1 74 ? -0.821 -11.702 -25.669 1.00 58.03 74 LYS A CA 1
ATOM 567 C C . LYS A 1 74 ? 0.449 -12.041 -24.869 1.00 58.03 74 LYS A C 1
ATOM 569 O O . LYS A 1 74 ? 0.364 -12.365 -23.692 1.00 58.03 74 LYS A O 1
ATOM 574 N N . SER A 1 75 ? 1.617 -12.015 -25.511 1.00 58.41 75 SER A N 1
ATOM 575 C CA . SER A 1 75 ? 2.918 -12.269 -24.892 1.00 58.41 75 SER A CA 1
ATOM 576 C C . SER A 1 75 ? 3.554 -11.025 -24.264 1.00 58.41 75 SER A C 1
ATOM 578 O O . SER A 1 75 ? 4.657 -11.128 -23.735 1.00 58.41 75 SER A O 1
ATOM 580 N N . PHE A 1 76 ? 2.932 -9.846 -24.371 1.00 64.69 76 PHE A N 1
ATOM 581 C CA . PHE A 1 76 ? 3.482 -8.624 -23.792 1.00 64.69 76 PHE A CA 1
ATOM 582 C C . PHE A 1 76 ? 2.994 -8.456 -22.352 1.00 64.69 76 PHE A C 1
ATOM 584 O O . PHE A 1 76 ? 1.793 -8.322 -22.100 1.00 64.69 76 PHE A O 1
ATOM 591 N N . THR A 1 77 ? 3.942 -8.457 -21.419 1.00 70.38 77 THR A N 1
ATOM 592 C CA . THR A 1 77 ? 3.721 -8.149 -20.006 1.00 70.38 77 THR A CA 1
ATOM 593 C C . THR A 1 77 ? 4.302 -6.777 -19.693 1.00 70.38 77 THR A C 1
ATOM 595 O O . THR A 1 77 ? 5.447 -6.492 -20.046 1.00 70.38 77 THR A O 1
ATOM 598 N N . ALA A 1 78 ? 3.528 -5.919 -19.035 1.00 75.94 78 ALA A N 1
ATOM 599 C CA . ALA A 1 78 ? 4.035 -4.668 -18.489 1.00 75.94 78 ALA A CA 1
ATOM 600 C C . ALA A 1 78 ? 4.439 -4.888 -17.035 1.00 75.94 78 ALA A C 1
ATOM 602 O O . ALA A 1 78 ? 3.622 -5.321 -16.229 1.00 75.94 78 ALA A O 1
ATOM 603 N N . ASP A 1 79 ? 5.674 -4.564 -16.680 1.00 82.56 79 ASP A N 1
ATOM 604 C CA . ASP A 1 79 ? 6.079 -4.603 -15.280 1.00 82.56 79 ASP A CA 1
ATOM 605 C C . ASP A 1 79 ? 5.694 -3.305 -14.568 1.00 82.56 79 ASP A C 1
ATOM 607 O O . ASP A 1 79 ? 5.779 -2.218 -15.141 1.00 82.56 79 ASP A O 1
ATOM 611 N N . SER A 1 80 ? 5.280 -3.439 -13.313 1.00 85.88 80 SER A N 1
ATOM 612 C CA . SER A 1 80 ? 4.931 -2.347 -12.409 1.00 85.88 80 SER A CA 1
ATOM 613 C C . SER A 1 80 ? 5.483 -2.639 -11.014 1.00 85.88 80 SER A C 1
ATOM 615 O O . SER A 1 80 ? 5.870 -3.771 -10.698 1.00 85.88 80 SER A O 1
ATOM 617 N N . THR A 1 81 ? 5.541 -1.612 -10.174 1.00 89.06 81 THR A N 1
ATOM 618 C CA . THR A 1 81 ? 5.893 -1.768 -8.760 1.00 89.06 81 THR A CA 1
ATOM 619 C C . THR A 1 81 ? 4.626 -1.750 -7.925 1.00 89.06 81 THR A C 1
ATOM 621 O O . THR A 1 81 ? 3.886 -0.772 -7.932 1.00 89.06 81 THR A O 1
ATOM 624 N N . GLU A 1 82 ? 4.387 -2.834 -7.195 1.00 90.12 82 GLU A N 1
ATOM 625 C CA . GLU A 1 82 ? 3.261 -2.960 -6.283 1.00 90.12 82 GLU A CA 1
ATOM 626 C C . GLU A 1 82 ? 3.707 -2.670 -4.850 1.00 90.12 82 GLU A C 1
ATOM 628 O O . GLU A 1 82 ? 4.690 -3.239 -4.362 1.00 90.12 82 GLU A O 1
ATOM 633 N N . ILE A 1 83 ? 2.961 -1.806 -4.167 1.00 92.31 83 ILE A N 1
ATOM 634 C CA . ILE A 1 83 ? 3.150 -1.465 -2.756 1.00 92.31 83 ILE A CA 1
ATOM 635 C C . ILE A 1 83 ? 1.963 -1.946 -1.928 1.00 92.31 83 ILE A C 1
ATOM 637 O O . ILE A 1 83 ? 0.822 -1.955 -2.387 1.00 92.31 83 ILE A O 1
ATOM 641 N N . TYR A 1 84 ? 2.241 -2.307 -0.680 1.00 93.50 84 TYR A N 1
ATOM 642 C CA . TYR A 1 84 ? 1.262 -2.776 0.291 1.00 93.50 84 TYR A CA 1
ATOM 643 C C . TYR A 1 84 ? 1.356 -1.946 1.554 1.00 93.50 84 TYR A C 1
ATOM 645 O O . TYR A 1 84 ? 2.431 -1.848 2.147 1.00 93.50 84 TYR A O 1
ATOM 653 N N . ILE A 1 85 ? 0.226 -1.408 1.996 1.00 94.62 85 ILE A N 1
ATOM 654 C CA . ILE A 1 85 ? 0.108 -0.764 3.295 1.00 94.62 85 ILE A CA 1
ATOM 655 C C . ILE A 1 85 ? -0.866 -1.515 4.194 1.00 94.62 85 ILE A C 1
ATOM 657 O O . ILE A 1 85 ? -1.860 -2.083 3.741 1.00 94.62 85 ILE A O 1
ATOM 661 N N . GLU A 1 86 ? -0.594 -1.490 5.490 1.00 94.88 86 GLU A N 1
ATOM 662 C CA . GLU A 1 86 ? -1.441 -2.080 6.519 1.00 94.88 86 GLU A CA 1
ATOM 663 C C . GLU A 1 86 ? -1.622 -1.108 7.678 1.00 94.88 86 GLU A C 1
ATOM 665 O O . GLU A 1 86 ? -0.667 -0.472 8.129 1.00 94.88 86 GLU A O 1
ATOM 670 N N . CYS A 1 87 ? -2.855 -0.985 8.162 1.00 94.31 87 CYS A N 1
ATOM 671 C CA . CYS A 1 87 ? -3.149 -0.190 9.343 1.00 94.31 87 CYS A CA 1
ATOM 672 C C . CYS A 1 87 ? -2.780 -0.995 10.596 1.00 94.31 87 CYS A C 1
ATOM 674 O O . CYS A 1 87 ? -3.446 -1.972 10.930 1.00 94.31 87 CYS A O 1
ATOM 676 N N . GLY A 1 88 ? -1.711 -0.597 11.279 1.00 90.88 88 GLY A N 1
ATOM 677 C CA . GLY A 1 88 ? -1.316 -1.100 12.592 1.00 90.88 88 GLY A CA 1
ATOM 678 C C . GLY A 1 88 ? -1.818 -0.207 13.733 1.00 90.88 88 GLY A C 1
ATOM 679 O O . GLY A 1 88 ? -2.532 0.772 13.522 1.00 90.88 88 GLY A O 1
ATOM 680 N N . ALA A 1 89 ? -1.416 -0.524 14.966 1.00 87.88 89 ALA A N 1
ATOM 681 C CA . ALA A 1 89 ? -1.908 0.164 16.167 1.00 87.88 89 ALA A CA 1
ATOM 682 C C . ALA A 1 89 ? -1.549 1.662 16.223 1.00 87.88 89 ALA A C 1
ATOM 684 O O . ALA A 1 89 ? -2.305 2.459 16.773 1.00 87.88 89 ALA A O 1
ATOM 685 N N . SER A 1 90 ? -0.407 2.056 15.653 1.00 85.50 90 SER A N 1
ATOM 686 C CA . SER A 1 90 ? 0.091 3.439 15.680 1.00 85.50 90 SER A CA 1
ATOM 687 C C . SER A 1 90 ? 0.000 4.174 14.340 1.00 85.50 90 SER A C 1
ATOM 689 O O . SER A 1 90 ? 0.421 5.328 14.254 1.00 85.50 90 SER A O 1
ATOM 691 N N . GLY A 1 91 ? -0.571 3.557 13.302 1.00 89.06 91 GLY A N 1
ATOM 692 C CA . GLY A 1 91 ? -0.723 4.182 11.989 1.00 89.06 91 GLY A CA 1
ATOM 693 C C . GLY A 1 91 ? -0.643 3.190 10.836 1.00 89.06 91 GLY A C 1
ATOM 694 O O . GLY A 1 91 ? -0.776 1.986 11.025 1.00 89.06 91 GLY A O 1
ATOM 695 N N . TRP A 1 92 ? -0.435 3.710 9.632 1.00 92.44 92 TRP A N 1
ATOM 696 C CA . TRP A 1 92 ? -0.226 2.901 8.436 1.00 92.44 92 TRP A CA 1
ATOM 697 C C . TRP A 1 92 ? 1.251 2.564 8.252 1.00 92.44 92 TRP A C 1
ATOM 699 O O . TRP A 1 92 ? 2.123 3.403 8.483 1.00 92.44 92 TRP A O 1
ATOM 709 N N . PHE A 1 93 ? 1.517 1.344 7.804 1.00 90.69 93 PHE A N 1
ATOM 710 C CA . PHE A 1 93 ? 2.857 0.823 7.577 1.00 90.69 93 PHE A CA 1
ATOM 711 C C . PHE A 1 93 ? 2.968 0.268 6.171 1.00 90.69 93 PHE A C 1
ATOM 713 O O . PHE A 1 93 ? 2.085 -0.469 5.746 1.00 90.69 93 PHE A O 1
ATOM 720 N N . LEU A 1 94 ? 4.070 0.567 5.487 1.00 91.12 94 LEU A N 1
ATOM 721 C CA . LEU A 1 94 ? 4.458 -0.146 4.276 1.00 91.12 94 LEU A CA 1
ATOM 722 C C . LEU A 1 94 ? 4.896 -1.562 4.672 1.00 91.12 94 LEU A C 1
ATOM 724 O O . LEU A 1 94 ? 5.914 -1.729 5.342 1.00 91.12 94 LEU A O 1
ATOM 728 N N . THR A 1 95 ? 4.115 -2.570 4.299 1.00 91.88 95 THR A N 1
ATOM 729 C CA . THR A 1 95 ? 4.339 -3.976 4.677 1.00 91.88 95 THR A CA 1
ATOM 730 C C . THR A 1 95 ? 4.901 -4.823 3.548 1.00 91.88 95 THR A C 1
ATOM 732 O O . THR A 1 95 ? 5.369 -5.933 3.787 1.00 91.88 95 THR A O 1
ATOM 735 N N . GLY A 1 96 ? 4.898 -4.304 2.323 1.00 88.19 96 GLY A N 1
ATOM 736 C CA . GLY A 1 96 ? 5.457 -4.997 1.177 1.00 88.19 96 GLY A CA 1
ATOM 737 C C . GLY A 1 96 ? 5.702 -4.058 0.013 1.00 88.19 96 GLY A C 1
ATOM 738 O O . GLY A 1 96 ? 4.925 -3.138 -0.238 1.00 88.19 96 GLY A O 1
ATOM 739 N N . VAL A 1 97 ? 6.782 -4.329 -0.709 1.00 91.06 97 VAL A N 1
ATOM 740 C CA .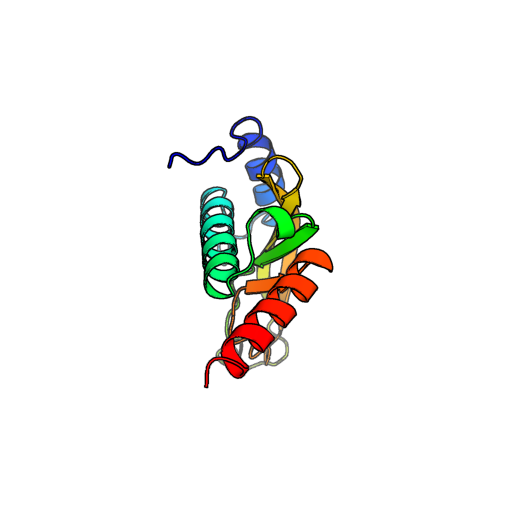 VAL A 1 97 ? 7.040 -3.771 -2.032 1.00 91.06 97 VAL A CA 1
ATOM 741 C C . VAL A 1 97 ? 7.539 -4.906 -2.902 1.00 91.06 97 VAL A C 1
ATOM 743 O O . VAL A 1 97 ? 8.430 -5.651 -2.492 1.00 91.06 97 VAL A O 1
ATOM 746 N N . ARG A 1 98 ? 6.960 -5.070 -4.086 1.00 89.00 98 ARG A N 1
ATOM 747 C CA . ARG A 1 98 ? 7.402 -6.090 -5.034 1.00 89.00 98 ARG A CA 1
ATOM 748 C C . ARG A 1 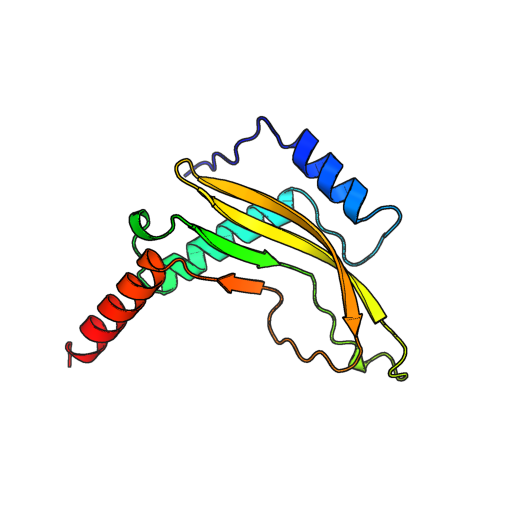98 ? 7.188 -5.633 -6.463 1.00 89.00 98 ARG A C 1
ATOM 750 O O . ARG A 1 98 ? 6.343 -4.789 -6.740 1.00 89.00 98 ARG A O 1
ATOM 757 N N . ARG A 1 99 ? 7.925 -6.243 -7.380 1.00 87.25 99 ARG A N 1
ATOM 758 C CA . ARG A 1 99 ? 7.657 -6.119 -8.810 1.00 87.25 99 ARG A CA 1
ATOM 759 C C . ARG A 1 99 ? 6.503 -7.041 -9.187 1.00 87.25 99 ARG A C 1
ATOM 761 O O . ARG A 1 99 ? 6.449 -8.181 -8.724 1.00 87.25 99 ARG A O 1
ATOM 768 N N . VAL A 1 100 ? 5.602 -6.554 -10.027 1.00 84.81 100 VAL A N 1
ATOM 769 C CA . VAL A 1 100 ? 4.504 -7.338 -10.597 1.00 84.81 100 VAL A CA 1
ATOM 770 C C . VAL A 1 100 ? 4.516 -7.221 -12.109 1.00 84.81 100 VAL A C 1
ATOM 772 O O . VAL A 1 100 ? 4.772 -6.147 -12.645 1.00 84.81 100 VAL A O 1
ATOM 775 N N . SER A 1 101 ? 4.220 -8.324 -12.790 1.00 79.94 101 SER A N 1
ATOM 776 C CA . SER A 1 101 ? 4.039 -8.351 -14.239 1.00 79.94 101 SER A CA 1
ATOM 777 C C . SER A 1 101 ? 2.547 -8.376 -14.552 1.00 79.94 101 SER A C 1
ATOM 779 O O . SER A 1 101 ? 1.818 -9.281 -14.146 1.00 79.94 101 SER A O 1
ATOM 781 N N . LEU A 1 102 ? 2.083 -7.361 -15.268 1.00 74.44 102 LEU A N 1
ATOM 782 C CA . LEU A 1 102 ? 0.710 -7.193 -15.713 1.00 74.44 102 LEU A CA 1
ATOM 783 C C . LEU A 1 102 ? 0.578 -7.770 -17.121 1.00 74.44 102 LEU A C 1
ATOM 785 O O . LEU A 1 102 ? 1.221 -7.303 -18.060 1.00 74.44 102 LEU A O 1
ATOM 789 N N . ALA A 1 103 ? -0.239 -8.807 -17.264 1.00 68.19 103 ALA A N 1
ATOM 790 C CA . ALA A 1 103 ? -0.486 -9.442 -18.551 1.00 68.19 103 ALA A CA 1
ATOM 791 C C . ALA A 1 103 ? -1.542 -8.693 -19.381 1.00 68.19 103 ALA A C 1
ATOM 793 O O . ALA A 1 103 ? -2.422 -8.000 -18.859 1.00 68.19 103 ALA A O 1
ATOM 794 N N . THR A 1 104 ? -1.477 -8.893 -20.697 1.00 59.75 104 THR A N 1
ATOM 795 C CA . THR A 1 104 ? -2.494 -8.470 -21.666 1.00 59.75 104 THR A CA 1
ATOM 796 C C . THR A 1 104 ? -3.866 -9.057 -21.306 1.00 59.75 104 THR A C 1
ATOM 798 O O . THR A 1 104 ? -3.969 -10.245 -21.009 1.00 59.75 104 THR A O 1
ATOM 801 N N . GLY A 1 105 ? -4.927 -8.239 -21.321 1.00 56.59 105 GLY A N 1
ATOM 802 C CA . GLY A 1 105 ? -6.285 -8.653 -20.933 1.00 56.59 105 GLY A CA 1
ATOM 803 C C . GLY A 1 105 ? -6.636 -8.482 -19.449 1.00 56.59 105 GLY A C 1
ATOM 804 O O . GLY A 1 105 ? -7.760 -8.796 -19.056 1.00 56.59 105 GLY A O 1
ATOM 805 N N . ASN A 1 106 ? -5.723 -7.961 -18.619 1.00 60.66 106 ASN A N 1
ATOM 806 C CA . ASN A 1 106 ? -6.058 -7.566 -17.252 1.00 60.66 106 ASN A CA 1
ATOM 807 C C . ASN A 1 106 ? -6.875 -6.258 -17.267 1.00 60.66 106 ASN A C 1
ATOM 809 O O . ASN A 1 106 ? -6.319 -5.163 -17.207 1.00 60.66 106 ASN A O 1
ATOM 813 N N . ASN A 1 107 ? -8.202 -6.375 -17.369 1.00 57.25 107 ASN A N 1
ATOM 814 C CA . ASN A 1 107 ? -9.145 -5.250 -17.334 1.00 57.25 107 ASN A CA 1
ATOM 815 C C . ASN A 1 107 ? -9.410 -4.768 -15.895 1.00 57.25 107 ASN A C 1
ATOM 817 O O . ASN A 1 107 ? -10.560 -4.519 -15.528 1.00 57.25 107 ASN A O 1
ATOM 821 N N . SER A 1 108 ? -8.374 -4.664 -15.055 1.00 59.16 108 SER A N 1
ATOM 822 C CA . SER A 1 108 ? -8.559 -4.057 -13.736 1.00 59.16 108 SER A CA 1
ATOM 823 C C . SER A 1 108 ? -8.935 -2.592 -13.936 1.00 59.16 108 SER A C 1
ATOM 825 O O . SER A 1 108 ? -8.150 -1.806 -14.457 1.00 59.16 108 SER A O 1
ATOM 827 N N . THR A 1 109 ? -10.158 -2.228 -13.557 1.00 62.97 109 THR A N 1
ATOM 828 C CA . THR A 1 109 ? -10.659 -0.846 -13.624 1.00 62.97 109 THR A CA 1
ATOM 829 C C . THR A 1 109 ? -10.167 0.006 -12.455 1.00 62.97 109 THR A C 1
ATOM 831 O O . THR A 1 109 ? -10.557 1.164 -12.336 1.00 62.97 109 THR A O 1
ATOM 834 N N . SER A 1 110 ? -9.380 -0.573 -11.545 1.00 67.81 110 SER A N 1
ATOM 835 C CA . SER A 1 110 ? -8.841 0.115 -10.381 1.00 67.81 110 SER A CA 1
ATOM 836 C C . SER A 1 110 ? -7.401 -0.295 -10.132 1.00 67.81 110 SER A C 1
ATOM 838 O O . SER A 1 110 ? -7.072 -1.483 -10.174 1.00 67.81 110 SER A O 1
ATOM 840 N N . ASP A 1 111 ? -6.581 0.702 -9.815 1.00 81.12 111 ASP A N 1
ATOM 841 C CA . ASP A 1 111 ? -5.191 0.513 -9.414 1.00 81.12 111 ASP A CA 1
ATOM 842 C C . ASP A 1 111 ? -5.031 0.062 -7.959 1.00 81.12 111 ASP A C 1
ATOM 844 O O . ASP A 1 111 ? -3.929 -0.245 -7.505 1.00 81.12 111 ASP A O 1
ATOM 848 N N . TYR A 1 112 ? -6.138 0.035 -7.212 1.00 85.44 112 TYR A N 1
ATOM 849 C CA . TYR A 1 112 ? -6.142 -0.196 -5.779 1.00 85.44 112 TYR A CA 1
ATOM 850 C C . TYR A 1 112 ? -6.909 -1.465 -5.425 1.00 85.44 112 TYR A C 1
ATOM 852 O O . TYR A 1 112 ? -8.036 -1.683 -5.875 1.00 85.44 112 TYR A O 1
ATOM 860 N N . ASN A 1 113 ? -6.339 -2.265 -4.528 1.00 88.06 113 ASN A N 1
ATOM 861 C CA . ASN A 1 113 ? -7.048 -3.359 -3.875 1.00 88.06 113 ASN A CA 1
ATOM 862 C C . ASN A 1 113 ? -7.262 -3.036 -2.395 1.00 88.06 113 ASN A C 1
ATOM 864 O O . ASN A 1 113 ? -6.372 -2.504 -1.731 1.00 88.06 113 ASN A O 1
ATOM 868 N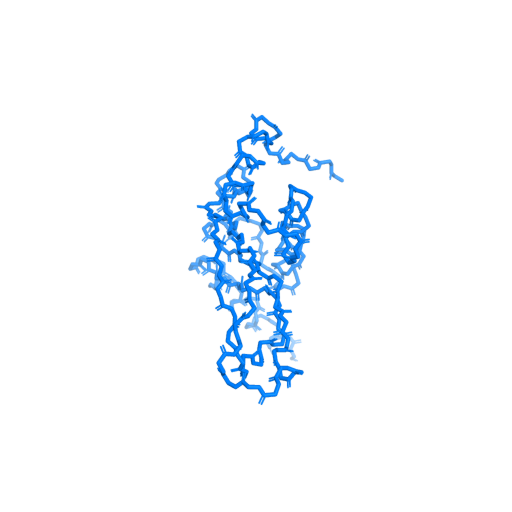 N . VAL A 1 114 ? -8.441 -3.380 -1.875 1.00 91.50 114 VAL A N 1
ATOM 869 C CA . VAL A 1 114 ? -8.811 -3.155 -0.476 1.00 91.50 114 VAL A CA 1
ATOM 870 C C . VAL A 1 114 ? -9.167 -4.477 0.182 1.00 91.50 114 VAL A C 1
ATOM 872 O O . VAL A 1 114 ? -10.133 -5.138 -0.201 1.00 91.50 114 VAL A O 1
ATOM 875 N N . ARG A 1 115 ? -8.448 -4.822 1.250 1.00 93.88 115 ARG A N 1
ATOM 876 C CA . ARG A 1 115 ? -8.773 -5.950 2.120 1.00 93.88 115 ARG A CA 1
ATOM 877 C C . ARG A 1 115 ? -9.088 -5.448 3.521 1.00 93.88 115 ARG A C 1
ATOM 879 O O . ARG A 1 115 ? -8.198 -5.097 4.291 1.00 93.88 115 ARG A O 1
ATOM 886 N N . LEU A 1 116 ? -10.370 -5.466 3.864 1.00 93.25 116 LEU A N 1
ATOM 887 C CA . LEU A 1 116 ? -10.837 -5.107 5.199 1.00 93.25 116 LEU A CA 1
ATOM 888 C C . LEU A 1 116 ? -10.509 -6.191 6.226 1.00 93.25 116 LEU A C 1
ATOM 890 O O . LEU A 1 116 ? -10.724 -7.386 5.971 1.00 93.25 116 LEU A O 1
ATOM 894 N N . SER A 1 117 ? -10.073 -5.751 7.409 1.00 92.38 117 SER A N 1
ATOM 895 C CA . SER A 1 117 ? -10.069 -6.599 8.600 1.00 92.38 117 SER A CA 1
ATOM 896 C C . SER A 1 117 ? -11.491 -7.043 8.946 1.00 92.38 117 SER A C 1
ATOM 898 O O . SER A 1 117 ? -12.478 -6.468 8.479 1.00 92.38 117 SER A O 1
ATOM 900 N N . GLU A 1 118 ? -11.611 -8.088 9.758 1.00 92.81 118 GLU A N 1
ATOM 901 C CA . GLU A 1 118 ? -12.918 -8.579 10.201 1.00 92.81 118 GLU A CA 1
ATOM 902 C C . GLU A 1 118 ? -13.706 -7.493 10.947 1.00 92.81 118 GLU A C 1
ATOM 904 O O . GLU A 1 118 ? -14.872 -7.254 10.640 1.00 92.81 118 GLU A O 1
ATOM 909 N N . LEU A 1 119 ? -13.035 -6.746 11.829 1.00 90.88 119 LEU A N 1
ATOM 910 C CA . LEU A 1 119 ? -13.622 -5.616 12.550 1.00 90.88 119 LEU A CA 1
ATOM 911 C C . LEU A 1 119 ? -14.128 -4.523 11.599 1.00 90.88 119 LEU A C 1
ATOM 913 O O . LEU A 1 119 ? -15.268 -4.071 11.729 1.00 90.88 119 LEU A O 1
ATOM 917 N N . ALA A 1 120 ? -13.316 -4.118 10.616 1.00 91.62 120 ALA A N 1
ATOM 918 C CA . ALA A 1 120 ? -13.721 -3.129 9.617 1.00 91.62 120 ALA A CA 1
ATOM 919 C C . ALA A 1 120 ? -14.919 -3.608 8.788 1.00 91.62 120 ALA A C 1
ATOM 921 O O . ALA A 1 120 ? -15.837 -2.834 8.514 1.00 91.62 120 ALA A O 1
ATOM 922 N N . ARG A 1 121 ? -14.925 -4.888 8.405 1.00 91.69 121 ARG A N 1
ATOM 923 C CA . ARG A 1 121 ? -15.998 -5.499 7.615 1.00 91.69 121 ARG A CA 1
ATOM 924 C C . ARG A 1 121 ? -17.309 -5.547 8.391 1.00 91.69 121 ARG A C 1
ATOM 926 O O . ARG A 1 121 ? -18.334 -5.136 7.853 1.00 91.69 121 ARG A O 1
ATOM 933 N N . ASN A 1 122 ? -17.274 -5.988 9.647 1.00 90.88 122 ASN A N 1
ATOM 934 C CA . ASN A 1 122 ? -18.458 -6.059 10.502 1.00 90.88 122 ASN A CA 1
ATOM 935 C C . ASN A 1 122 ? -19.052 -4.665 10.721 1.00 90.88 122 ASN A C 1
ATOM 937 O O . ASN A 1 122 ? -20.251 -4.470 10.531 1.00 90.88 122 ASN A O 1
ATOM 941 N N . SER A 1 123 ? -18.206 -3.667 10.987 1.00 90.12 123 SER A N 1
ATOM 942 C CA . SER A 1 123 ? -18.660 -2.282 11.122 1.00 90.12 123 SER A CA 1
ATOM 943 C C . SER A 1 123 ? -19.272 -1.725 9.829 1.00 90.12 123 SER A C 1
ATOM 945 O O . SER A 1 123 ? -20.320 -1.077 9.870 1.00 90.12 123 SER A O 1
ATOM 947 N N . ALA A 1 124 ? -18.678 -2.016 8.667 1.00 88.00 124 ALA A N 1
ATOM 948 C CA . ALA A 1 124 ? -19.243 -1.618 7.377 1.00 88.00 124 ALA A CA 1
ATOM 949 C C . ALA A 1 124 ? -20.641 -2.224 7.152 1.00 88.00 124 ALA A C 1
ATOM 951 O O . ALA A 1 124 ? -21.553 -1.526 6.708 1.00 88.00 124 ALA A O 1
ATOM 952 N N . ILE A 1 125 ? -20.824 -3.503 7.499 1.00 88.88 125 ILE A N 1
ATOM 953 C CA . ILE A 1 125 ? -22.110 -4.206 7.393 1.00 88.88 125 ILE A CA 1
ATOM 954 C C . ILE A 1 125 ? -23.151 -3.591 8.334 1.00 88.88 125 ILE A C 1
ATOM 956 O O . ILE A 1 125 ? -24.288 -3.361 7.923 1.00 88.88 125 ILE A O 1
ATOM 960 N N . GLU A 1 126 ? -22.790 -3.306 9.584 1.00 88.25 126 GLU A N 1
ATOM 961 C CA . GLU A 1 126 ? -23.697 -2.671 10.546 1.00 88.25 126 GLU A CA 1
ATOM 962 C C . GLU A 1 126 ? -24.144 -1.282 10.093 1.00 88.25 126 GLU A C 1
ATOM 964 O O . GLU A 1 126 ? -25.327 -0.950 10.185 1.00 88.25 126 GLU A O 1
ATOM 969 N N . ASN A 1 127 ? -23.219 -0.478 9.569 1.00 85.06 127 ASN A N 1
ATOM 970 C CA . ASN A 1 127 ? -23.539 0.843 9.037 1.00 85.06 127 ASN A CA 1
ATOM 971 C C . ASN A 1 127 ? -24.448 0.759 7.812 1.00 85.06 127 ASN A C 1
ATOM 973 O O . ASN A 1 127 ? -25.415 1.515 7.716 1.00 85.06 127 ASN A O 1
ATOM 977 N N . PHE A 1 128 ? -24.183 -0.189 6.911 1.00 84.88 128 PHE A N 1
ATOM 978 C CA . PHE A 1 128 ? -25.042 -0.434 5.760 1.00 84.88 128 PHE A CA 1
ATOM 979 C C . PHE A 1 128 ? -26.457 -0.825 6.195 1.00 84.88 128 PHE A C 1
ATOM 981 O O . PHE A 1 128 ? -27.423 -0.209 5.747 1.00 84.88 128 PHE A O 1
ATOM 988 N N . LYS A 1 129 ? -26.592 -1.757 7.149 1.00 85.31 129 LYS A N 1
ATOM 989 C CA . LYS A 1 129 ? -27.892 -2.107 7.738 1.00 85.31 129 LYS A CA 1
ATOM 990 C C . LYS A 1 129 ? -28.580 -0.860 8.289 1.00 85.31 129 LYS A C 1
ATOM 992 O O . LYS A 1 129 ? -29.666 -0.536 7.834 1.00 85.31 129 LYS A O 1
ATOM 997 N N . LYS A 1 130 ? -27.939 -0.096 9.178 1.00 82.62 130 LYS A N 1
ATOM 998 C CA . LYS A 1 130 ? -28.520 1.135 9.755 1.00 82.62 130 LYS A CA 1
ATOM 999 C C . LYS A 1 130 ? -28.996 2.140 8.700 1.00 82.62 130 LYS A C 1
ATOM 1001 O O . LYS A 1 130 ? -29.956 2.854 8.958 1.00 82.62 130 LYS A O 1
ATOM 1006 N N . SER A 1 131 ? -28.339 2.210 7.541 1.00 80.94 131 SER A N 1
ATOM 1007 C CA . SER A 1 131 ? -28.768 3.079 6.439 1.00 80.94 131 SER A CA 1
ATOM 1008 C C . SER A 1 131 ? -30.042 2.590 5.739 1.00 80.94 131 SER A C 1
ATOM 1010 O O . SER A 1 131 ? -30.851 3.415 5.332 1.00 80.94 131 SER A O 1
ATOM 1012 N N . LEU A 1 132 ? -30.256 1.272 5.662 1.00 75.88 132 LEU A N 1
ATOM 1013 C CA . LEU A 1 132 ? -31.442 0.665 5.047 1.00 75.88 132 LEU A CA 1
ATOM 1014 C C . LEU A 1 132 ? -32.699 0.777 5.922 1.00 75.88 132 LEU A C 1
ATOM 1016 O O . LEU A 1 132 ? -33.791 0.900 5.388 1.00 75.88 132 LEU A O 1
ATOM 1020 N N . TRP A 1 133 ? -32.549 0.761 7.250 1.00 66.56 133 TRP A N 1
ATOM 1021 C CA . TRP A 1 133 ? -33.663 0.888 8.209 1.00 66.56 133 TRP A CA 1
ATOM 1022 C C . TRP A 1 133 ? -34.020 2.346 8.556 1.00 66.56 133 TRP A C 1
ATOM 1024 O O . TRP A 1 133 ? -34.821 2.584 9.453 1.00 66.56 133 TRP A O 1
ATOM 1034 N N . LYS A 1 134 ? -33.393 3.331 7.899 1.00 60.12 134 LYS A N 1
ATOM 1035 C CA . LYS A 1 134 ? -33.703 4.768 8.045 1.00 60.12 134 LYS A CA 1
ATOM 1036 C C . LYS A 1 134 ? -34.723 5.275 7.009 1.00 60.12 134 LYS A C 1
ATOM 1038 O O . LYS A 1 134 ? -34.800 6.481 6.781 1.00 60.12 134 LYS A O 1
ATOM 1043 N N . ILE A 1 135 ? -35.469 4.358 6.397 1.00 50.44 135 ILE A N 1
ATOM 1044 C CA . ILE A 1 135 ? -36.643 4.603 5.549 1.00 50.44 135 ILE A CA 1
ATOM 1045 C C . ILE A 1 135 ? -37.872 4.247 6.381 1.00 50.44 135 ILE A C 1
ATOM 1047 O O . ILE A 1 135 ? -38.832 5.043 6.360 1.00 50.44 135 ILE A O 1
#

Foldseek 3Di:
DDDPPVVVCQVVQQVQQCVQCPPPPPQGDHPVNVVVQQVVVVVVLVVLVQDPVQQAFKKKKFGPDDQCQVPVDQPDWDKHKMWMWGQHPVGIDTPDIHIDTHTHPPPPPDRMDIDGDPSSVVRSVVVVVVVVVVD

Organism: NCBI:txid1070528

Radius of gyration: 17.24 Å; chains: 1; bounding box: 53×30×46 Å

Secondary structure (DSSP, 8-state):
------GGGHHHHHHHHHHHHTT--SS---HHHHHHHHHHHHHHHHHTT--GGG-TT-EEEEE----GGGSSSTT-EEEEEEEEEEEETTEEEEEEEEEEEEETT---S-SEEEE--HHHHHHHHHHHHHHHTT-

Sequence (135 aa):
MKMKINTTNIEKMQVAINAAQAKATARTVNVATVSELIEVAEKWLKSKGIPKSCWLGSKFSYAEHVNCNSYSKKSFTADSTEIYIECGASGWFLTGVRRVSLATGNNSTSDYNVRLSELARNSAIENFKKSLWKI